Protein AF-A0A4Y7LF38-F1 (afdb_monomer_lite)

Radius of gyration: 15.89 Å; chains: 1; bounding box: 47×34×35 Å

pLDDT: mean 70.5, std 16.41, range [34.94, 89.94]

Structure (mmCIF, N/CA/C/O backbone):
data_AF-A0A4Y7LF38-F1
#
_entry.id   AF-A0A4Y7LF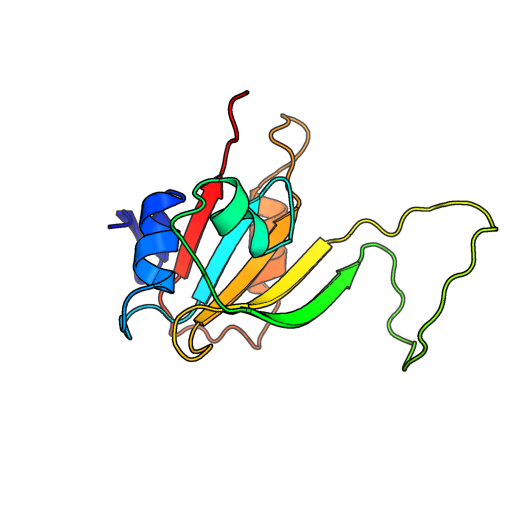38-F1
#
loop_
_atom_site.group_PDB
_atom_site.id
_atom_site.type_symbol
_atom_site.label_atom_id
_atom_site.label_alt_id
_atom_site.label_comp_id
_atom_site.label_asym_id
_atom_site.label_entity_id
_atom_site.label_seq_id
_atom_site.pdbx_PDB_ins_code
_atom_site.Cartn_x
_atom_site.Cartn_y
_atom_site.Cartn_z
_atom_site.occupancy
_atom_site.B_iso_or_equiv
_atom_site.auth_seq_id
_atom_site.auth_comp_id
_atom_site.auth_asym_id
_atom_site.auth_atom_id
_atom_site.pdbx_PDB_model_num
ATOM 1 N N . MET A 1 1 ? -13.521 4.982 -5.438 1.00 77.12 1 MET A N 1
ATOM 2 C CA . MET A 1 1 ? -13.691 3.553 -5.078 1.00 77.12 1 MET A CA 1
ATOM 3 C C . MET A 1 1 ? -13.012 2.658 -6.114 1.00 77.12 1 MET A C 1
ATOM 5 O O . MET A 1 1 ? -13.317 2.801 -7.297 1.00 77.12 1 MET A O 1
ATOM 9 N N . PRO A 1 2 ? -12.127 1.738 -5.688 1.00 84.69 2 PRO A N 1
ATOM 10 C CA . PRO A 1 2 ? -11.338 0.896 -6.586 1.00 84.69 2 PRO A CA 1
ATOM 11 C C . PRO A 1 2 ? -12.183 -0.195 -7.269 1.00 84.69 2 PRO A C 1
ATOM 13 O O . PRO A 1 2 ? -13.222 -0.618 -6.761 1.00 84.69 2 PRO A O 1
ATOM 16 N N . TYR A 1 3 ? -11.726 -0.674 -8.425 1.00 85.62 3 TYR A N 1
ATOM 17 C CA . TYR A 1 3 ? -12.422 -1.664 -9.246 1.00 85.62 3 TYR A CA 1
ATOM 18 C C . TYR A 1 3 ? -12.111 -3.097 -8.802 1.00 85.62 3 TYR A C 1
ATOM 20 O O . TYR A 1 3 ? -10.945 -3.481 -8.714 1.00 85.62 3 TYR A O 1
ATOM 28 N N . LEU A 1 4 ? -13.143 -3.911 -8.566 1.00 85.75 4 LEU A N 1
ATOM 29 C CA . LEU A 1 4 ? -12.995 -5.329 -8.232 1.00 85.75 4 LEU A CA 1
ATOM 30 C C . LEU A 1 4 ? -12.596 -6.130 -9.478 1.00 85.75 4 LEU A C 1
ATOM 32 O O . LEU A 1 4 ? -13.389 -6.308 -10.399 1.00 85.75 4 LEU A O 1
ATOM 36 N N . VAL A 1 5 ? -11.376 -6.659 -9.486 1.00 81.75 5 VAL A N 1
ATOM 37 C CA . VAL A 1 5 ? -10.849 -7.456 -10.604 1.00 81.75 5 VAL A CA 1
ATOM 38 C C . VAL A 1 5 ? -11.117 -8.939 -10.398 1.00 81.75 5 VAL A C 1
ATOM 40 O O . VAL A 1 5 ? -11.471 -9.650 -11.337 1.00 81.75 5 VAL A O 1
ATOM 43 N N . ARG A 1 6 ? -10.928 -9.419 -9.167 1.00 78.31 6 ARG A N 1
ATOM 44 C CA . ARG A 1 6 ? -11.202 -10.796 -8.733 1.00 78.31 6 ARG A CA 1
ATOM 45 C C . ARG A 1 6 ? -11.608 -10.779 -7.274 1.00 78.31 6 ARG A C 1
ATOM 47 O O . ARG A 1 6 ? -11.466 -9.759 -6.613 1.00 78.31 6 ARG A O 1
ATOM 54 N N . GLU A 1 7 ? -12.092 -11.907 -6.768 1.00 77.56 7 GLU A N 1
ATOM 55 C CA . GLU A 1 7 ? -12.481 -12.031 -5.367 1.00 77.56 7 GLU A CA 1
ATOM 56 C C . GLU A 1 7 ? -11.393 -11.459 -4.439 1.00 77.56 7 GLU A C 1
ATOM 58 O O . GLU A 1 7 ? -10.264 -11.951 -4.418 1.00 77.56 7 GLU A O 1
ATOM 63 N N . ARG A 1 8 ? -11.742 -10.396 -3.696 1.00 75.12 8 ARG A N 1
ATOM 64 C CA . ARG A 1 8 ? -10.857 -9.706 -2.739 1.00 75.12 8 ARG A CA 1
ATOM 65 C C . ARG A 1 8 ? -9.602 -9.064 -3.364 1.00 75.12 8 ARG A C 1
ATOM 67 O O . ARG A 1 8 ? -8.657 -8.737 -2.651 1.00 75.12 8 ARG A O 1
ATOM 74 N N . LEU A 1 9 ? -9.595 -8.828 -4.673 1.00 80.75 9 LEU A N 1
ATOM 75 C CA . LEU A 1 9 ? -8.549 -8.090 -5.377 1.00 80.75 9 LEU A CA 1
ATOM 76 C C . LEU A 1 9 ? -9.157 -6.900 -6.110 1.00 80.75 9 LEU A C 1
ATOM 78 O O . LEU A 1 9 ? -9.905 -7.062 -7.077 1.00 80.75 9 LEU A O 1
ATOM 82 N N . PHE A 1 10 ? -8.769 -5.714 -5.668 1.00 84.69 10 PHE A N 1
ATOM 83 C CA . PHE A 1 10 ? -9.186 -4.447 -6.227 1.00 84.69 10 PHE A CA 1
ATOM 84 C C . PHE A 1 10 ? -7.992 -3.730 -6.856 1.00 84.69 10 PHE A C 1
ATOM 86 O O . PHE A 1 10 ? -6.871 -3.777 -6.345 1.00 84.69 10 PHE A O 1
ATOM 93 N N . ILE A 1 11 ? -8.237 -3.046 -7.967 1.00 85.00 11 ILE A N 1
ATOM 94 C CA . ILE A 1 11 ? -7.271 -2.156 -8.608 1.00 85.00 11 ILE A CA 1
ATOM 95 C C . ILE A 1 11 ? -7.847 -0.749 -8.570 1.00 85.00 11 ILE A C 1
ATOM 97 O O . ILE A 1 11 ? -8.988 -0.526 -8.973 1.00 85.00 11 ILE A O 1
ATOM 101 N N . GLY A 1 12 ? -7.063 0.188 -8.055 1.00 85.19 12 GLY A N 1
ATOM 102 C CA . GLY A 1 12 ? -7.455 1.581 -7.909 1.00 85.19 12 GLY A CA 1
ATOM 103 C C . GLY A 1 12 ? -6.348 2.529 -8.339 1.00 85.19 12 GLY A C 1
ATOM 104 O O . GLY A 1 12 ? -5.218 2.131 -8.628 1.00 85.19 12 GLY A O 1
ATOM 105 N N . ASN A 1 13 ? -6.686 3.808 -8.358 1.00 85.75 13 ASN A N 1
ATOM 106 C CA . ASN A 1 13 ? -5.727 4.886 -8.534 1.00 85.75 13 ASN A CA 1
ATOM 107 C C . ASN A 1 13 ? -5.325 5.489 -7.173 1.00 85.75 13 ASN A C 1
ATOM 109 O O . ASN A 1 13 ? -5.725 5.031 -6.095 1.00 85.75 13 ASN A O 1
ATOM 113 N N . ILE A 1 14 ? -4.495 6.529 -7.212 1.00 84.44 14 ILE A N 1
ATOM 114 C CA . ILE A 1 14 ? -4.039 7.217 -6.001 1.00 84.44 14 ILE A CA 1
ATOM 115 C C . ILE A 1 14 ? -5.155 7.867 -5.192 1.00 84.44 14 ILE A C 1
ATOM 117 O O . ILE A 1 14 ? -5.076 7.850 -3.967 1.00 84.44 14 ILE A O 1
ATOM 121 N N . ASN A 1 15 ? -6.196 8.391 -5.842 1.00 86.31 15 ASN A N 1
ATOM 122 C CA . ASN A 1 15 ? -7.338 8.976 -5.143 1.00 86.31 15 ASN A CA 1
ATOM 123 C C . ASN A 1 15 ? -8.053 7.903 -4.323 1.00 86.31 15 ASN A C 1
ATOM 125 O O . ASN A 1 15 ? -8.266 8.105 -3.133 1.00 86.31 15 ASN A O 1
ATOM 129 N N . ASP A 1 16 ? -8.311 6.732 -4.918 1.00 87.31 16 ASP A N 1
ATOM 130 C CA . ASP A 1 16 ? -8.931 5.603 -4.209 1.00 87.31 16 ASP A CA 1
ATOM 131 C C . ASP A 1 16 ? -8.110 5.192 -2.982 1.00 87.31 16 ASP A C 1
ATOM 133 O O . ASP A 1 16 ? -8.640 4.884 -1.919 1.00 87.31 16 ASP A O 1
ATOM 137 N N . SER A 1 17 ? -6.788 5.207 -3.130 1.00 85.12 17 SER A N 1
ATOM 138 C CA . SER A 1 17 ? -5.861 4.790 -2.077 1.00 85.12 17 SER A CA 1
ATOM 139 C C . SER A 1 17 ? -5.804 5.804 -0.945 1.00 85.12 17 SER A C 1
ATOM 141 O O . SER A 1 17 ? -5.804 5.426 0.222 1.00 85.12 17 SER A O 1
ATOM 143 N N . ALA A 1 18 ? -5.784 7.091 -1.288 1.00 87.44 18 ALA A N 1
ATOM 144 C CA . ALA A 1 18 ? -5.861 8.172 -0.324 1.00 87.44 18 ALA A CA 1
ATOM 145 C C . ALA A 1 18 ? -7.177 8.145 0.459 1.00 87.44 18 ALA A C 1
ATOM 147 O O . ALA A 1 18 ? -7.143 8.255 1.680 1.00 87.44 18 ALA A O 1
ATOM 148 N N . GLU A 1 19 ? -8.309 7.954 -0.223 1.00 87.75 19 GLU A N 1
ATOM 149 C CA . GLU A 1 19 ? -9.620 7.816 0.418 1.00 87.75 19 GLU A CA 1
ATOM 150 C C . GLU A 1 19 ? -9.610 6.662 1.426 1.00 87.75 19 GLU A C 1
ATOM 152 O O . GLU A 1 19 ? -9.944 6.861 2.589 1.00 87.75 19 GLU A O 1
ATOM 157 N N . ILE A 1 20 ? -9.132 5.481 1.023 1.00 86.69 20 ILE A N 1
ATOM 158 C CA . ILE A 1 20 ? -9.082 4.296 1.895 1.00 86.69 20 ILE A CA 1
ATOM 159 C C . ILE A 1 20 ? -8.129 4.488 3.080 1.00 86.69 20 ILE A C 1
ATOM 161 O O . ILE A 1 20 ? -8.410 4.009 4.175 1.00 86.69 20 ILE A O 1
ATOM 165 N N . LEU A 1 21 ? -7.002 5.175 2.883 1.00 86.56 21 LEU A N 1
ATOM 166 C CA . LEU A 1 21 ? -6.039 5.456 3.952 1.00 86.56 21 LEU A CA 1
ATOM 167 C C . LEU A 1 21 ? -6.555 6.503 4.954 1.00 86.56 21 LEU A C 1
ATOM 169 O O . LEU A 1 21 ? -6.130 6.493 6.111 1.00 86.56 21 LEU A O 1
ATOM 173 N N . GLN A 1 22 ? -7.435 7.410 4.527 1.00 87.00 22 GLN A N 1
ATOM 174 C CA . GLN A 1 22 ? -8.011 8.457 5.377 1.00 87.00 22 GLN A CA 1
ATOM 175 C C . GLN A 1 22 ? -9.300 8.034 6.085 1.00 87.00 22 GLN A C 1
ATOM 177 O O . GLN A 1 22 ? -9.583 8.532 7.177 1.00 87.00 22 GLN A O 1
ATOM 182 N N . ASP A 1 23 ? -10.075 7.149 5.466 1.00 83.38 23 ASP A N 1
ATOM 183 C CA . ASP A 1 23 ? -11.345 6.669 5.995 1.00 83.38 23 ASP A CA 1
ATOM 184 C C . ASP A 1 23 ? -11.147 5.680 7.162 1.00 83.38 23 ASP A C 1
ATOM 186 O O . ASP A 1 23 ? -10.113 5.027 7.304 1.00 83.38 23 ASP A O 1
ATOM 190 N N . ASP A 1 24 ? -12.181 5.516 7.986 1.00 76.31 24 ASP A N 1
ATOM 191 C CA . ASP A 1 24 ? -12.284 4.464 9.005 1.00 76.31 24 ASP A CA 1
ATOM 192 C C . ASP A 1 24 ? -12.652 3.102 8.390 1.00 76.31 24 ASP A C 1
ATOM 194 O O . ASP A 1 24 ? -13.158 2.203 9.075 1.00 76.31 24 ASP A O 1
ATOM 198 N N . ASN A 1 25 ? -12.417 2.932 7.087 1.00 70.44 25 ASN A N 1
ATOM 199 C CA . ASN A 1 25 ? -12.822 1.746 6.364 1.00 70.44 25 ASN A CA 1
ATOM 200 C C . ASN A 1 25 ? -12.088 0.509 6.912 1.00 70.44 25 ASN A C 1
ATOM 202 O O . ASN A 1 25 ? -10.860 0.426 6.964 1.00 70.44 25 ASN A O 1
ATOM 206 N N . THR A 1 26 ? -12.868 -0.484 7.340 1.00 72.44 26 THR A N 1
ATOM 207 C CA . THR A 1 26 ? -12.362 -1.744 7.899 1.00 72.44 26 THR A CA 1
ATOM 208 C C . THR A 1 26 ? -12.348 -2.892 6.893 1.00 72.44 26 THR A C 1
ATOM 210 O O . THR A 1 26 ? -11.782 -3.944 7.204 1.00 72.44 26 THR A O 1
ATOM 213 N N . GLU A 1 27 ? -12.933 -2.684 5.712 1.00 78.56 27 GLU A N 1
ATOM 214 C CA . GLU A 1 27 ? -13.000 -3.627 4.594 1.00 78.56 27 GLU A CA 1
ATOM 215 C C . GLU A 1 27 ? -11.604 -3.922 4.043 1.00 78.56 27 GLU A C 1
ATOM 217 O O . GLU A 1 27 ? -11.240 -5.078 3.806 1.00 78.56 27 GLU A O 1
ATOM 222 N N . PHE A 1 28 ? -10.786 -2.878 3.914 1.00 80.69 28 PHE A N 1
ATOM 223 C CA . PHE A 1 28 ? -9.409 -2.995 3.467 1.00 80.69 28 PHE A CA 1
ATOM 224 C C . PHE A 1 28 ? -8.472 -3.180 4.655 1.00 80.69 28 PHE A C 1
ATOM 226 O O . PHE A 1 28 ? -8.640 -2.612 5.736 1.00 80.69 28 PHE A O 1
ATOM 233 N N . LYS A 1 29 ? -7.464 -4.026 4.456 1.00 81.88 29 LYS A N 1
ATOM 234 C CA . LYS A 1 29 ? -6.405 -4.277 5.445 1.00 81.88 29 LYS A CA 1
ATOM 235 C C . LYS A 1 29 ? -5.008 -4.117 4.852 1.00 81.88 29 LYS A C 1
ATOM 237 O O . LYS A 1 29 ? -4.060 -3.943 5.611 1.00 81.88 29 LYS A O 1
ATOM 242 N N . PHE A 1 30 ? -4.892 -4.202 3.526 1.00 81.94 30 PHE A N 1
ATOM 243 C CA . PHE A 1 30 ? -3.629 -4.213 2.801 1.00 81.94 30 PHE A CA 1
ATOM 244 C C . PHE A 1 30 ? -3.737 -3.343 1.551 1.00 81.94 30 PHE A C 1
ATOM 246 O O . PHE A 1 30 ? -4.723 -3.418 0.816 1.00 81.94 30 PHE A O 1
ATOM 253 N N . ILE A 1 31 ? -2.699 -2.552 1.304 1.00 83.81 31 ILE A N 1
ATOM 254 C CA . ILE A 1 31 ? -2.532 -1.741 0.099 1.00 83.81 31 ILE A CA 1
ATOM 255 C C . ILE A 1 31 ? -1.155 -2.049 -0.477 1.00 83.81 31 ILE A C 1
ATOM 257 O O . ILE A 1 31 ? -0.158 -2.060 0.245 1.00 83.81 31 ILE A O 1
ATOM 261 N N . VAL A 1 32 ? -1.096 -2.287 -1.781 1.00 84.19 32 VAL A N 1
ATOM 262 C CA . VAL A 1 32 ? 0.160 -2.414 -2.518 1.00 84.19 32 VAL A CA 1
ATOM 263 C C . VAL A 1 32 ? 0.263 -1.208 -3.437 1.00 84.19 32 VAL A C 1
ATOM 265 O O . VAL A 1 32 ? -0.547 -1.033 -4.342 1.00 84.19 32 VAL A O 1
ATOM 268 N N . SER A 1 33 ? 1.244 -0.353 -3.179 1.00 83.50 33 SER A N 1
ATOM 269 C CA . SER A 1 33 ? 1.509 0.853 -3.949 1.00 83.50 33 SER A CA 1
ATOM 270 C C . SER A 1 33 ? 2.734 0.647 -4.828 1.00 83.50 33 SER A C 1
ATOM 272 O O . SER A 1 33 ? 3.832 0.376 -4.339 1.00 83.50 33 SER A O 1
ATOM 274 N N . LEU A 1 34 ? 2.532 0.808 -6.128 1.00 80.62 34 LEU A N 1
ATOM 275 C CA . LEU A 1 34 ? 3.568 0.743 -7.148 1.00 80.62 34 LEU A CA 1
ATOM 276 C C . LEU A 1 34 ? 3.886 2.187 -7.521 1.00 80.62 34 LEU A C 1
ATOM 278 O O . LEU A 1 34 ? 3.060 2.867 -8.131 1.00 80.62 34 LEU A O 1
ATOM 282 N N . LEU A 1 35 ? 5.020 2.679 -7.038 1.00 75.19 35 LEU A N 1
ATOM 283 C CA . LEU A 1 35 ? 5.355 4.099 -7.007 1.00 75.19 35 LEU A CA 1
ATOM 284 C C . LEU A 1 35 ? 6.776 4.311 -7.514 1.00 75.19 35 LEU A C 1
ATOM 286 O O . LEU A 1 35 ? 7.627 3.465 -7.290 1.00 75.19 35 LEU A O 1
ATOM 290 N N . ASN A 1 36 ? 7.083 5.492 -8.046 1.00 69.31 36 ASN A N 1
ATOM 291 C CA . ASN A 1 36 ? 8.478 5.883 -8.287 1.00 69.31 36 ASN A CA 1
ATOM 292 C C . ASN A 1 36 ? 9.269 6.094 -6.973 1.00 69.31 36 ASN A C 1
ATOM 294 O O . ASN A 1 36 ? 10.495 6.020 -6.967 1.00 69.31 36 ASN A O 1
ATOM 298 N N . SER A 1 37 ? 8.578 6.345 -5.852 1.00 71.62 37 SER A N 1
ATOM 299 C CA . SER A 1 37 ? 9.156 6.556 -4.517 1.00 71.62 37 SER A CA 1
ATOM 300 C C . SER A 1 37 ? 8.504 5.641 -3.483 1.00 71.62 37 SER A C 1
ATOM 302 O O . SER A 1 37 ? 7.291 5.455 -3.479 1.00 71.62 37 SER A O 1
ATOM 304 N N . THR A 1 38 ? 9.286 5.096 -2.553 1.00 75.25 38 THR A N 1
ATOM 305 C CA . THR A 1 38 ? 8.746 4.241 -1.485 1.00 75.25 38 THR A CA 1
ATOM 306 C C . THR A 1 38 ? 8.160 5.010 -0.308 1.00 75.25 38 THR A C 1
ATOM 308 O O . THR A 1 38 ? 7.496 4.406 0.530 1.00 75.25 38 THR A O 1
ATOM 311 N N . SER A 1 39 ? 8.340 6.330 -0.240 1.00 77.88 39 SER A N 1
ATOM 312 C CA . SER A 1 39 ? 7.883 7.137 0.895 1.00 77.88 39 SER A CA 1
ATOM 313 C C . SER A 1 39 ? 6.364 7.346 0.903 1.00 77.88 39 SER A C 1
ATOM 315 O O . SER A 1 39 ? 5.768 7.658 -0.128 1.00 77.88 39 SER A O 1
ATOM 317 N N . ILE A 1 40 ? 5.728 7.228 2.076 1.00 78.38 40 ILE A N 1
ATOM 318 C CA . ILE A 1 40 ? 4.312 7.604 2.271 1.00 78.38 40 ILE A CA 1
ATOM 319 C C . ILE A 1 40 ? 4.104 9.106 2.041 1.00 78.38 40 ILE A C 1
ATOM 321 O O . ILE A 1 40 ? 3.026 9.516 1.613 1.00 78.38 40 ILE A O 1
ATOM 325 N N . SER A 1 41 ? 5.143 9.920 2.286 1.00 79.75 41 SER A N 1
ATOM 326 C CA . SER A 1 41 ? 5.102 11.381 2.145 1.00 79.75 41 SER A CA 1
ATOM 327 C C . SER A 1 41 ? 4.712 11.810 0.739 1.00 79.75 41 SER A C 1
ATOM 329 O O . SER A 1 41 ? 4.162 12.893 0.562 1.00 79.75 41 SER A O 1
ATOM 331 N N . PHE A 1 42 ? 4.895 10.918 -0.237 1.00 78.81 42 PHE A N 1
ATOM 332 C CA . PHE A 1 42 ? 4.406 11.082 -1.592 1.00 78.81 42 PHE A CA 1
ATOM 333 C C . PHE A 1 42 ? 2.923 11.483 -1.661 1.00 78.81 42 PHE A C 1
ATOM 335 O O . PHE A 1 42 ? 2.553 12.290 -2.505 1.00 78.81 42 PHE A O 1
ATOM 342 N N . PHE A 1 43 ? 2.058 10.974 -0.775 1.00 81.81 43 PHE A N 1
ATOM 343 C CA . PHE A 1 43 ? 0.644 11.369 -0.765 1.00 81.81 43 PHE A CA 1
ATOM 344 C C . PHE A 1 43 ? 0.450 12.849 -0.418 1.00 81.81 43 PHE A C 1
ATOM 346 O O . PHE A 1 43 ? -0.397 13.511 -1.015 1.00 81.81 43 PHE A O 1
ATOM 353 N N . THR A 1 44 ? 1.251 13.368 0.513 1.00 81.75 44 THR A N 1
ATOM 354 C CA . THR A 1 44 ? 1.241 14.780 0.907 1.00 81.75 44 THR A CA 1
ATOM 355 C C . THR A 1 44 ? 1.925 15.658 -0.144 1.00 81.75 44 THR A C 1
ATOM 357 O O . THR A 1 44 ? 1.465 16.766 -0.396 1.00 81.75 44 THR A O 1
ATOM 360 N N . GLU A 1 45 ? 2.972 15.168 -0.810 1.00 83.94 45 GLU A N 1
ATOM 361 C CA . GLU A 1 45 ? 3.604 15.857 -1.948 1.00 83.94 45 GLU A CA 1
ATOM 362 C C . GLU A 1 45 ? 2.656 15.961 -3.151 1.00 83.94 45 GLU A C 1
ATOM 364 O O . GLU A 1 45 ? 2.510 17.031 -3.737 1.00 83.94 45 GLU A O 1
ATOM 369 N N . TRP A 1 46 ? 1.968 14.866 -3.490 1.00 82.94 46 TRP A N 1
ATOM 370 C CA . TRP A 1 46 ? 0.962 14.829 -4.551 1.00 82.94 46 TRP A CA 1
ATOM 371 C C . TRP A 1 46 ? -0.232 15.734 -4.234 1.00 82.94 46 TRP A C 1
ATOM 373 O O . TRP A 1 46 ? -0.726 16.447 -5.110 1.00 82.94 46 TRP A O 1
ATOM 383 N N . ARG A 1 47 ? -0.705 15.717 -2.982 1.00 84.31 47 ARG A N 1
ATOM 384 C CA . ARG A 1 47 ? -1.823 16.545 -2.533 1.00 84.31 47 ARG A CA 1
ATOM 385 C C . ARG A 1 47 ? -1.598 17.020 -1.090 1.00 84.31 47 ARG A C 1
ATOM 387 O O . ARG A 1 47 ? -1.917 16.289 -0.157 1.00 84.31 47 ARG A O 1
ATOM 394 N N . PRO A 1 48 ? -1.177 18.281 -0.875 1.00 85.25 48 PRO A N 1
ATOM 395 C CA . PRO A 1 48 ? -0.839 18.797 0.459 1.00 85.25 48 PRO A CA 1
ATOM 396 C C . PRO A 1 48 ? -1.983 18.782 1.478 1.00 85.25 48 PRO A C 1
ATOM 398 O O . PRO A 1 48 ? -1.744 18.781 2.680 1.00 85.25 48 PRO A O 1
ATOM 401 N N . SER A 1 49 ? -3.237 18.754 1.016 1.00 86.31 49 SER A N 1
ATOM 402 C CA . SER A 1 49 ? -4.407 18.609 1.890 1.00 86.31 49 SER A CA 1
ATOM 403 C C . SER A 1 49 ? -4.581 17.189 2.449 1.00 86.31 49 SER A C 1
ATOM 405 O O . SER A 1 49 ? -5.498 16.955 3.233 1.00 86.31 49 SER A O 1
ATOM 407 N N . ILE A 1 50 ? -3.771 16.227 1.9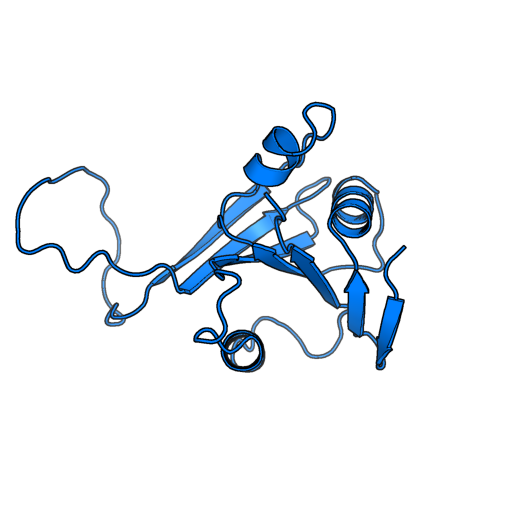99 1.00 84.50 50 ILE A N 1
ATOM 408 C CA . ILE A 1 50 ? -3.806 14.826 2.409 1.00 84.50 50 ILE A CA 1
ATOM 409 C C . ILE A 1 50 ? -2.627 14.556 3.337 1.00 84.50 50 ILE A C 1
ATOM 411 O O . ILE A 1 50 ? -1.467 14.537 2.925 1.00 84.50 50 ILE A O 1
ATOM 415 N N . THR A 1 51 ? -2.949 14.275 4.594 1.00 84.81 51 THR A N 1
ATOM 416 C CA . THR A 1 51 ? -1.988 13.788 5.582 1.00 84.81 51 THR A CA 1
ATOM 417 C C . THR A 1 51 ? -2.294 12.332 5.869 1.00 84.81 51 THR A C 1
ATOM 419 O O . THR A 1 51 ? -3.397 12.003 6.309 1.00 84.81 51 THR A O 1
ATOM 422 N N . ILE A 1 52 ? -1.324 11.458 5.612 1.00 86.62 52 ILE A N 1
ATOM 423 C CA . ILE A 1 52 ? -1.433 10.032 5.907 1.00 86.62 52 ILE A CA 1
ATOM 424 C C . ILE A 1 52 ? -0.348 9.691 6.908 1.00 86.62 52 ILE A C 1
ATOM 426 O O . ILE A 1 52 ? 0.842 9.790 6.618 1.00 86.62 52 ILE A O 1
ATOM 430 N N . ASN A 1 53 ? -0.773 9.274 8.095 1.00 88.31 53 ASN A N 1
ATOM 431 C CA . ASN A 1 53 ? 0.153 8.751 9.081 1.00 88.31 53 ASN A CA 1
ATOM 432 C C . ASN A 1 53 ? 0.667 7.400 8.590 1.00 88.31 53 ASN A C 1
ATOM 434 O O . ASN A 1 53 ? -0.127 6.543 8.195 1.00 88.31 53 ASN A O 1
ATOM 438 N N . ALA A 1 54 ? 1.979 7.199 8.653 1.00 89.19 54 ALA A N 1
ATOM 439 C CA . ALA A 1 54 ? 2.552 5.876 8.515 1.00 89.19 54 ALA A CA 1
ATOM 440 C C . ALA A 1 54 ? 3.719 5.659 9.468 1.00 89.19 54 ALA A C 1
ATOM 442 O O . ALA A 1 54 ? 4.375 6.593 9.929 1.00 89.19 54 ALA A O 1
ATOM 443 N N . LYS A 1 55 ? 3.962 4.387 9.755 1.00 89.94 55 LYS A N 1
ATOM 444 C CA . LYS A 1 55 ? 5.063 3.894 10.559 1.00 89.94 55 LYS A CA 1
ATOM 445 C C . LYS A 1 55 ? 5.719 2.750 9.808 1.00 89.94 55 LYS A C 1
ATOM 447 O O . LYS A 1 55 ? 5.079 1.733 9.545 1.00 89.94 55 LYS A O 1
ATOM 452 N N . GLU A 1 56 ? 6.993 2.921 9.492 1.00 87.69 56 GLU A N 1
ATOM 453 C CA . GLU A 1 56 ? 7.791 1.887 8.843 1.00 87.69 56 GLU A CA 1
ATOM 454 C C . GLU A 1 56 ? 7.866 0.624 9.709 1.00 87.69 56 GLU A C 1
ATOM 456 O O . GLU A 1 56 ? 8.053 0.688 10.927 1.00 87.69 56 GLU A O 1
ATOM 461 N N . ILE A 1 57 ? 7.683 -0.523 9.058 1.00 86.31 57 ILE A N 1
ATOM 462 C CA . ILE A 1 57 ? 7.824 -1.856 9.644 1.00 86.31 57 ILE A CA 1
ATOM 463 C C . ILE A 1 57 ? 9.150 -2.462 9.194 1.00 86.31 57 ILE A C 1
ATOM 465 O O . ILE A 1 57 ? 9.908 -2.956 10.024 1.00 86.31 57 ILE A O 1
ATOM 469 N N . ARG A 1 58 ? 9.415 -2.460 7.880 1.00 85.62 58 ARG A N 1
ATOM 470 C CA . ARG A 1 58 ? 10.641 -3.021 7.301 1.00 85.62 58 ARG A CA 1
ATOM 471 C C . ARG A 1 58 ? 10.933 -2.464 5.911 1.00 85.62 58 ARG A C 1
ATOM 473 O O . ARG A 1 58 ? 10.012 -2.149 5.165 1.00 85.62 58 ARG A O 1
ATOM 480 N N . LYS A 1 59 ? 12.207 -2.471 5.528 1.00 85.94 59 LYS A N 1
ATOM 481 C CA . LYS A 1 59 ? 12.688 -2.233 4.161 1.00 85.94 59 LYS A CA 1
ATOM 482 C C . LYS A 1 59 ? 13.508 -3.428 3.699 1.00 85.94 59 LYS A C 1
ATOM 484 O O . LYS A 1 59 ? 14.309 -3.954 4.465 1.00 85.94 59 LYS A O 1
ATOM 489 N N . VAL A 1 60 ? 13.295 -3.861 2.462 1.0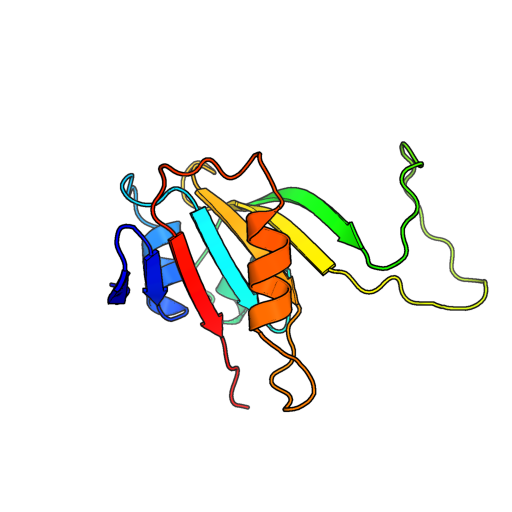0 81.38 60 VAL A N 1
ATOM 490 C CA . VAL A 1 60 ? 14.016 -4.989 1.857 1.00 81.38 60 VAL A CA 1
ATOM 491 C C . VAL A 1 60 ? 14.806 -4.488 0.667 1.00 81.38 60 VAL A C 1
ATOM 493 O O . VAL A 1 60 ? 14.256 -3.779 -0.167 1.00 81.38 60 VAL A O 1
ATOM 496 N N . PHE A 1 61 ? 16.080 -4.862 0.580 1.00 80.50 61 PHE A N 1
ATOM 497 C CA . PHE A 1 61 ? 17.009 -4.416 -0.457 1.00 80.50 61 PHE A CA 1
ATOM 498 C C . PHE A 1 61 ? 17.513 -5.592 -1.301 1.00 80.50 61 PHE A C 1
ATOM 500 O O . PHE A 1 61 ? 17.700 -6.700 -0.803 1.00 80.50 61 PHE A O 1
ATOM 507 N N . VAL A 1 62 ? 17.773 -5.340 -2.582 1.00 70.00 62 VAL A N 1
ATOM 508 C CA . VAL A 1 62 ? 18.364 -6.299 -3.519 1.00 70.00 62 VAL A CA 1
ATOM 509 C C . VAL A 1 62 ? 19.849 -6.475 -3.196 1.00 70.00 62 VAL A C 1
ATOM 511 O O . VAL A 1 62 ? 20.610 -5.507 -3.190 1.00 70.00 62 VAL A O 1
ATOM 514 N N . GLY A 1 63 ? 20.265 -7.724 -2.961 1.00 61.03 63 GLY A N 1
ATOM 515 C CA . GLY A 1 63 ? 21.660 -8.091 -2.684 1.00 61.03 63 GLY A CA 1
ATOM 516 C C . GLY A 1 63 ? 22.057 -8.097 -1.202 1.00 61.03 63 GLY A C 1
ATOM 517 O O . GLY A 1 63 ? 23.241 -8.234 -0.903 1.00 61.03 63 GLY A O 1
ATOM 518 N N . GLY A 1 64 ? 21.102 -7.957 -0.278 1.00 45.25 64 GLY A N 1
ATOM 519 C CA . GLY A 1 64 ? 21.344 -8.121 1.155 1.00 45.25 64 GLY A CA 1
ATOM 520 C C . GLY A 1 64 ? 21.340 -9.595 1.552 1.00 45.25 64 GLY A C 1
ATOM 521 O O . GLY A 1 64 ? 20.296 -10.237 1.519 1.00 45.25 64 GLY A O 1
ATOM 522 N N . SER A 1 65 ? 22.503 -10.123 1.935 1.00 41.16 65 SER A N 1
ATOM 523 C CA . SER A 1 65 ? 22.582 -11.376 2.689 1.00 41.16 65 SER A CA 1
ATOM 524 C C . SER A 1 65 ? 21.824 -11.207 4.004 1.00 41.16 65 SER A C 1
ATOM 526 O O . SER A 1 65 ? 21.981 -10.194 4.687 1.00 41.16 65 SER A O 1
ATOM 528 N N . GLU A 1 66 ? 21.030 -12.207 4.370 1.00 44.88 66 GLU A N 1
ATOM 529 C CA . GLU A 1 66 ? 20.387 -12.348 5.675 1.00 44.88 66 GLU A CA 1
ATOM 530 C C . GLU A 1 66 ? 21.467 -12.424 6.765 1.00 44.88 66 GLU A C 1
ATOM 532 O O . GLU A 1 66 ? 21.962 -13.501 7.066 1.00 44.88 66 GLU A O 1
ATOM 537 N N . ASN A 1 67 ? 21.950 -11.278 7.249 1.00 47.84 67 ASN A N 1
ATOM 538 C CA . ASN A 1 67 ? 22.635 -11.094 8.530 1.00 47.84 67 ASN A CA 1
ATOM 539 C C . ASN A 1 67 ? 23.160 -9.658 8.622 1.00 47.84 67 ASN A C 1
ATOM 541 O O . ASN A 1 67 ? 24.240 -9.361 8.124 1.00 47.84 67 ASN A O 1
ATOM 545 N N . ALA A 1 68 ? 22.422 -8.791 9.309 1.00 37.34 68 ALA A N 1
ATOM 546 C CA . ALA A 1 68 ? 23.002 -7.747 10.150 1.00 37.34 68 ALA A CA 1
ATOM 547 C C . ALA A 1 68 ? 21.884 -7.102 10.972 1.00 37.34 68 ALA A C 1
ATOM 549 O O . ALA A 1 68 ? 21.147 -6.228 10.518 1.00 37.34 68 ALA A O 1
ATOM 550 N N . SER A 1 69 ? 21.773 -7.560 12.215 1.00 46.16 69 SER A N 1
ATOM 551 C CA . SER A 1 69 ? 21.355 -6.719 13.329 1.00 46.16 69 SER A CA 1
ATOM 552 C C . SER A 1 69 ? 22.042 -5.354 13.246 1.00 46.16 69 SER A C 1
ATOM 554 O O . SER A 1 69 ? 23.248 -5.334 13.026 1.00 46.16 69 SER A O 1
ATOM 556 N N . SER A 1 70 ? 21.277 -4.280 13.479 1.00 50.72 70 SER A N 1
ATOM 557 C CA . SER A 1 70 ? 21.703 -2.968 14.000 1.00 50.72 70 SER A CA 1
ATOM 558 C C . SER A 1 70 ? 23.049 -2.415 13.516 1.00 50.72 70 SER A C 1
ATOM 560 O O . SER A 1 70 ? 24.087 -2.971 13.850 1.00 50.72 70 SER A O 1
ATOM 562 N N . THR A 1 71 ? 23.067 -1.224 12.921 1.00 35.47 71 THR A N 1
ATOM 563 C CA . THR A 1 71 ? 23.638 -0.003 13.534 1.00 35.47 71 THR A CA 1
ATOM 564 C C . THR A 1 71 ? 23.382 1.172 12.585 1.00 35.47 71 THR A C 1
ATOM 566 O O . THR A 1 71 ? 23.412 1.044 11.367 1.00 35.47 71 THR A O 1
ATOM 569 N N . SER A 1 72 ? 23.028 2.295 13.190 1.00 48.25 72 SER A N 1
ATOM 570 C CA . SER A 1 72 ? 23.002 3.643 12.633 1.00 48.25 72 SER A CA 1
ATOM 571 C C . SER A 1 72 ? 24.343 4.087 12.025 1.00 48.25 72 SER A C 1
ATOM 573 O O . SER A 1 72 ? 25.373 3.514 12.346 1.00 48.25 72 SER A O 1
ATOM 575 N N . GLN A 1 73 ? 24.297 5.224 11.326 1.00 37.34 73 GLN A N 1
ATOM 576 C CA . GLN A 1 73 ? 25.408 6.115 10.950 1.00 37.34 73 GLN A CA 1
ATOM 577 C C . GLN A 1 73 ? 26.043 5.855 9.581 1.00 37.34 73 GLN A C 1
ATOM 579 O O . GLN A 1 73 ? 26.746 4.877 9.361 1.00 37.34 73 GLN A O 1
ATOM 584 N N . ASP A 1 74 ? 25.732 6.780 8.669 1.00 48.84 74 ASP A N 1
ATOM 585 C CA . ASP A 1 74 ? 26.696 7.627 7.965 1.00 48.84 74 ASP A CA 1
ATOM 586 C C . ASP A 1 74 ? 28.094 7.016 7.797 1.00 48.84 74 ASP A C 1
ATOM 588 O O . ASP A 1 74 ? 28.939 7.153 8.679 1.00 48.84 74 ASP A O 1
ATOM 592 N N . ASP A 1 75 ? 28.368 6.426 6.632 1.00 36.00 75 ASP A N 1
ATOM 593 C CA . ASP A 1 75 ? 29.721 6.497 6.085 1.00 36.00 75 ASP A CA 1
ATOM 594 C C . ASP A 1 75 ? 29.708 6.510 4.553 1.00 36.00 75 ASP A C 1
ATOM 596 O O . ASP A 1 75 ? 29.186 5.623 3.869 1.00 36.00 75 ASP A O 1
ATOM 600 N N . ASP A 1 76 ? 30.272 7.595 4.048 1.00 49.28 76 ASP A N 1
ATOM 601 C CA . ASP A 1 76 ? 30.548 7.911 2.664 1.00 49.28 76 ASP A CA 1
ATOM 602 C C . ASP A 1 76 ? 31.953 7.396 2.367 1.00 49.28 76 ASP A C 1
ATOM 604 O O . ASP A 1 76 ? 32.926 8.100 2.616 1.00 49.28 76 ASP A O 1
ATOM 608 N N . SER A 1 77 ? 32.070 6.152 1.894 1.00 47.91 77 SER A N 1
ATOM 609 C CA . SER A 1 77 ? 33.144 5.666 1.011 1.00 47.91 77 SER A CA 1
ATOM 610 C C . SER A 1 77 ? 33.193 4.143 1.014 1.00 47.91 77 SER A C 1
ATOM 612 O O . SER A 1 77 ? 33.499 3.540 2.034 1.00 47.91 77 SER A O 1
ATOM 614 N N . LEU A 1 78 ? 32.946 3.543 -0.159 1.00 36.66 78 LEU A N 1
ATOM 615 C CA . LEU A 1 78 ? 33.628 2.370 -0.748 1.00 36.66 78 LEU A CA 1
ATOM 616 C C . LEU A 1 78 ? 32.687 1.679 -1.758 1.00 36.66 78 LEU A C 1
ATOM 618 O O . LEU A 1 78 ? 31.806 0.909 -1.394 1.00 36.66 78 LEU A O 1
ATOM 622 N N . GLY A 1 79 ? 32.900 1.936 -3.055 1.00 34.94 79 GLY A N 1
ATOM 623 C CA . GLY A 1 79 ? 32.421 1.078 -4.152 1.00 34.94 79 GLY A CA 1
ATOM 624 C C . GLY A 1 79 ? 30.899 0.920 -4.256 1.00 34.94 79 GLY A C 1
ATOM 625 O O . GLY A 1 79 ? 30.375 -0.175 -4.067 1.00 34.94 79 GLY A O 1
ATOM 626 N N . GLY A 1 80 ? 30.200 2.010 -4.583 1.00 37.47 80 GLY A N 1
ATOM 627 C CA . GLY A 1 80 ? 28.739 2.130 -4.563 1.00 37.47 80 GLY A CA 1
ATOM 628 C C . GLY A 1 80 ? 27.971 1.162 -5.469 1.00 37.47 80 GLY A C 1
ATOM 629 O O . GLY A 1 80 ? 27.459 1.547 -6.517 1.00 37.47 80 GLY A O 1
ATOM 630 N N . LYS A 1 81 ? 27.762 -0.076 -5.020 1.00 44.47 81 LYS A N 1
ATOM 631 C CA . LYS A 1 81 ? 26.506 -0.769 -5.312 1.00 44.47 81 LYS A CA 1
ATOM 632 C C . LYS A 1 81 ? 25.464 -0.154 -4.393 1.00 44.47 81 LYS A C 1
ATOM 634 O O . LYS A 1 81 ? 25.303 -0.598 -3.261 1.00 44.47 81 LYS A O 1
ATOM 639 N N . SER A 1 82 ? 24.795 0.896 -4.870 1.00 52.25 82 SER A N 1
ATOM 640 C CA . SER A 1 82 ? 23.556 1.366 -4.250 1.00 52.25 82 SER A CA 1
ATOM 641 C C . SER A 1 82 ? 22.661 0.141 -4.076 1.00 52.25 82 SER A C 1
ATOM 643 O O . SER A 1 82 ? 22.264 -0.483 -5.063 1.00 52.25 82 SER A O 1
ATOM 645 N N . GLN A 1 83 ? 22.452 -0.289 -2.832 1.00 61.56 83 GLN A N 1
ATOM 646 C CA . GLN A 1 83 ? 21.541 -1.383 -2.535 1.00 61.56 83 GLN A CA 1
ATOM 647 C C . GLN A 1 83 ? 20.164 -0.949 -3.045 1.00 61.56 83 GLN A C 1
ATOM 649 O O . GLN A 1 83 ? 19.545 -0.038 -2.495 1.00 61.56 83 GLN A O 1
ATOM 654 N N . LYS A 1 84 ? 19.710 -1.545 -4.156 1.00 73.56 84 LYS A N 1
ATOM 655 C CA . LYS A 1 84 ? 18.429 -1.189 -4.778 1.00 73.56 84 LYS A CA 1
ATOM 656 C C . LYS A 1 84 ? 17.330 -1.623 -3.816 1.00 73.56 84 LYS A C 1
ATOM 658 O O . LYS A 1 84 ? 17.201 -2.810 -3.536 1.00 73.56 84 LYS A O 1
ATOM 663 N N . LEU A 1 85 ? 16.559 -0.681 -3.281 1.00 75.94 85 LEU A N 1
ATOM 664 C CA . LEU A 1 85 ? 15.408 -1.003 -2.440 1.00 75.94 85 LEU A CA 1
ATOM 665 C C . LEU A 1 85 ? 14.409 -1.834 -3.264 1.00 75.94 85 LEU A C 1
ATOM 667 O O . LEU A 1 85 ? 14.006 -1.414 -4.344 1.00 75.94 85 LEU A O 1
ATOM 671 N N . LEU A 1 86 ? 14.045 -3.016 -2.768 1.00 79.25 86 LEU A N 1
ATOM 672 C CA . LEU A 1 86 ? 13.067 -3.914 -3.381 1.00 79.25 86 LEU A CA 1
ATOM 673 C C . LEU A 1 86 ? 11.644 -3.496 -2.998 1.00 79.25 86 LEU A C 1
ATOM 675 O O . LEU A 1 86 ? 10.807 -3.328 -3.876 1.00 79.25 86 LEU A O 1
ATOM 679 N N . TYR A 1 87 ? 11.376 -3.294 -1.703 1.00 82.69 87 TYR A N 1
ATOM 680 C CA . TYR A 1 87 ? 10.119 -2.719 -1.210 1.00 82.69 87 TYR A CA 1
ATOM 681 C C . TYR A 1 87 ? 10.248 -2.192 0.229 1.00 82.69 87 TYR A C 1
ATOM 683 O O . TYR A 1 87 ? 11.130 -2.600 0.989 1.00 82.69 87 TYR A O 1
ATOM 691 N N . SER A 1 88 ? 9.330 -1.304 0.614 1.00 84.94 88 SER A N 1
ATOM 692 C CA . SER A 1 88 ? 9.103 -0.840 1.990 1.00 84.94 88 SER A CA 1
ATOM 693 C C . SER A 1 88 ? 7.748 -1.344 2.485 1.00 84.94 88 SER A C 1
ATOM 695 O O . SER A 1 88 ? 6.777 -1.323 1.733 1.00 84.94 88 SER A O 1
ATOM 697 N N . LEU A 1 89 ? 7.670 -1.804 3.730 1.00 86.94 89 LEU A N 1
ATOM 698 C CA . LEU A 1 89 ? 6.433 -2.198 4.398 1.00 86.94 89 LEU A CA 1
ATOM 699 C C . LEU A 1 89 ? 6.162 -1.240 5.554 1.00 86.94 89 LEU A C 1
ATOM 701 O O . LEU A 1 89 ? 7.027 -1.021 6.402 1.00 86.94 89 LEU A O 1
ATOM 705 N N . GLU A 1 90 ? 4.948 -0.714 5.618 1.00 88.31 90 GLU A N 1
ATOM 706 C CA . GLU A 1 90 ? 4.538 0.314 6.568 1.00 88.31 90 GLU A CA 1
ATOM 707 C C . GLU A 1 90 ? 3.152 -0.003 7.124 1.00 88.31 90 GLU A C 1
ATOM 709 O O . GLU A 1 90 ? 2.284 -0.490 6.404 1.00 88.31 90 GLU A O 1
ATOM 714 N N . ASN A 1 91 ? 2.908 0.328 8.390 1.00 89.75 91 ASN A N 1
ATOM 715 C CA . ASN A 1 91 ? 1.544 0.517 8.862 1.00 89.75 91 ASN A CA 1
ATOM 716 C C . ASN A 1 91 ? 1.136 1.936 8.492 1.00 89.75 91 ASN A C 1
ATOM 718 O O . ASN A 1 91 ? 1.841 2.870 8.854 1.00 89.75 91 ASN A O 1
ATOM 722 N N . ALA A 1 92 ? 0.034 2.107 7.785 1.00 87.94 92 ALA A N 1
ATOM 723 C CA . ALA A 1 92 ? -0.411 3.380 7.257 1.00 87.94 92 ALA A CA 1
ATOM 724 C C . ALA A 1 92 ? -1.906 3.602 7.509 1.00 87.94 92 ALA A C 1
ATOM 726 O O . ALA A 1 92 ? -2.647 2.692 7.891 1.00 87.94 92 ALA A O 1
ATOM 727 N N . GLY A 1 93 ? -2.332 4.840 7.288 1.00 86.56 93 GLY A N 1
ATOM 728 C CA . GLY A 1 93 ? -3.719 5.263 7.397 1.00 86.56 93 GLY A CA 1
ATOM 729 C C . GLY A 1 93 ? -4.147 5.602 8.820 1.00 86.56 93 GLY A C 1
ATOM 730 O O . GLY A 1 93 ? -3.332 5.673 9.749 1.00 86.56 93 GLY A O 1
ATOM 731 N N . LYS A 1 94 ? -5.445 5.850 8.993 1.00 84.50 94 LYS A N 1
ATOM 732 C CA . LYS A 1 94 ? -6.011 6.218 10.291 1.00 84.50 94 LYS A CA 1
ATOM 733 C C . LYS A 1 94 ? -5.779 5.110 11.326 1.00 84.50 94 LYS A C 1
ATOM 735 O O . LYS A 1 94 ? -5.993 3.924 11.071 1.00 84.50 94 LYS A O 1
ATOM 740 N N . ASP A 1 95 ? -5.254 5.505 12.484 1.00 83.44 95 ASP A N 1
ATOM 741 C CA . ASP A 1 95 ? -4.792 4.623 13.566 1.00 83.44 95 ASP A CA 1
ATOM 742 C C . ASP A 1 95 ? -3.757 3.553 13.158 1.00 83.44 95 ASP A C 1
ATOM 744 O O . ASP A 1 95 ? -3.556 2.590 13.899 1.00 83.44 95 ASP A O 1
ATOM 748 N N . LEU A 1 96 ? -3.091 3.696 12.002 1.00 83.75 96 LEU A N 1
ATOM 749 C CA . LEU A 1 96 ? -2.078 2.754 11.504 1.00 83.75 96 LEU A CA 1
ATOM 750 C C . LEU A 1 96 ? -2.610 1.313 11.341 1.00 83.75 96 LEU A C 1
ATOM 752 O O . LEU A 1 96 ? -1.903 0.338 11.600 1.00 83.75 96 LEU A O 1
ATOM 756 N N . LYS A 1 97 ? -3.879 1.173 10.936 1.00 80.94 97 LYS A N 1
ATOM 757 C CA . LYS A 1 97 ? -4.582 -0.120 10.822 1.00 80.94 97 LYS A CA 1
ATOM 758 C C . LYS A 1 97 ? -4.371 -0.842 9.486 1.00 80.94 97 LYS A C 1
ATOM 760 O O . LYS A 1 97 ? -4.730 -2.020 9.387 1.00 80.94 97 LYS A O 1
ATOM 765 N N . LEU A 1 98 ? -3.851 -0.157 8.467 1.00 82.88 98 LEU A N 1
ATOM 766 C CA . LEU A 1 98 ? -3.605 -0.716 7.137 1.00 82.88 98 LEU A CA 1
ATOM 767 C C . LEU A 1 98 ? -2.128 -1.048 6.977 1.00 82.88 98 LEU A C 1
ATOM 769 O O . LEU A 1 98 ? -1.274 -0.276 7.389 1.00 82.88 98 LEU A O 1
ATOM 773 N N . VAL A 1 99 ? -1.821 -2.162 6.323 1.00 84.38 99 VAL A N 1
ATOM 774 C CA . VAL A 1 99 ? -0.450 -2.462 5.904 1.00 84.38 99 VAL A CA 1
ATOM 775 C C . VAL A 1 99 ? -0.271 -1.986 4.467 1.00 84.38 99 VAL A C 1
ATOM 777 O O . VAL A 1 99 ? -0.966 -2.457 3.568 1.00 84.38 99 VAL A O 1
ATOM 780 N N . ARG A 1 100 ? 0.659 -1.059 4.243 1.00 85.62 100 ARG A N 1
ATOM 781 C CA . ARG A 1 100 ? 1.053 -0.579 2.920 1.00 85.62 100 ARG A CA 1
ATOM 782 C C . ARG A 1 100 ? 2.398 -1.175 2.537 1.00 85.62 100 ARG A C 1
ATOM 784 O O . ARG A 1 100 ? 3.366 -1.046 3.281 1.00 85.62 100 ARG A O 1
ATOM 791 N N . MET A 1 101 ? 2.471 -1.781 1.362 1.00 83.44 101 MET A N 1
ATOM 792 C CA . MET A 1 101 ? 3.735 -2.123 0.721 1.00 83.44 101 MET A CA 1
ATOM 793 C C . MET A 1 101 ? 4.004 -1.120 -0.397 1.00 83.44 101 MET A C 1
ATOM 795 O O . MET A 1 101 ? 3.166 -0.962 -1.278 1.00 83.44 101 MET A O 1
ATOM 799 N N . ALA A 1 102 ? 5.148 -0.445 -0.364 1.00 83.50 102 ALA A N 1
ATOM 800 C CA . ALA A 1 102 ? 5.577 0.481 -1.399 1.00 83.50 102 ALA A CA 1
ATOM 801 C C . ALA A 1 102 ? 6.739 -0.123 -2.184 1.00 83.50 102 ALA A C 1
ATOM 803 O O . ALA A 1 102 ? 7.808 -0.385 -1.628 1.00 83.50 102 ALA A O 1
ATOM 804 N N . VAL A 1 103 ? 6.518 -0.340 -3.474 1.00 80.69 103 VAL A N 1
ATOM 805 C CA . VAL A 1 103 ? 7.507 -0.898 -4.391 1.00 80.69 103 VAL A CA 1
ATOM 806 C C . VAL A 1 103 ? 7.993 0.232 -5.299 1.00 80.69 103 VAL A C 1
ATOM 808 O O . VAL A 1 103 ? 7.155 0.823 -5.986 1.00 80.69 103 VAL A O 1
ATOM 811 N N . PRO A 1 104 ? 9.303 0.548 -5.305 1.00 78.06 104 PRO A N 1
ATOM 812 C CA . PRO A 1 104 ? 9.870 1.512 -6.229 1.00 78.06 104 PRO A CA 1
ATOM 813 C C . 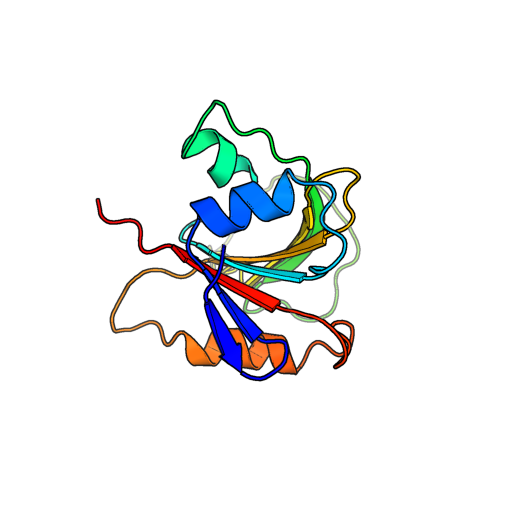PRO A 1 104 ? 9.900 0.887 -7.627 1.00 78.06 104 PRO A C 1
ATOM 815 O O . PRO A 1 104 ? 10.763 0.062 -7.932 1.00 78.06 104 PRO A O 1
ATOM 818 N N . VAL A 1 105 ? 8.944 1.263 -8.466 1.00 75.44 105 VAL A N 1
ATOM 819 C CA . VAL A 1 105 ? 8.845 0.839 -9.864 1.00 75.44 105 VAL A CA 1
ATOM 820 C C . VAL A 1 105 ? 9.009 2.073 -10.729 1.00 75.44 105 VAL A C 1
ATOM 822 O O . VAL A 1 105 ? 8.427 3.107 -10.424 1.00 75.44 105 VAL A O 1
ATOM 825 N N . ARG A 1 106 ? 9.795 1.961 -11.801 1.00 70.25 106 ARG A N 1
ATOM 826 C CA . ARG A 1 106 ? 9.848 2.975 -12.857 1.00 70.25 106 ARG A CA 1
ATOM 827 C C . ARG A 1 106 ? 8.941 2.531 -13.990 1.00 70.25 106 ARG A C 1
ATOM 829 O O . ARG A 1 106 ? 8.963 1.358 -14.353 1.00 70.25 106 ARG A O 1
ATOM 836 N N . ASP A 1 107 ? 8.190 3.463 -14.557 1.00 67.38 107 ASP A N 1
ATOM 837 C CA . ASP A 1 107 ? 7.371 3.205 -15.742 1.00 67.38 107 ASP A CA 1
ATOM 838 C C . ASP A 1 107 ? 8.272 3.094 -16.985 1.00 67.38 107 ASP A C 1
ATOM 840 O O . ASP A 1 107 ? 8.554 4.071 -17.677 1.00 67.38 107 ASP A O 1
ATOM 844 N N . MET A 1 108 ? 8.851 1.910 -17.189 1.00 65.75 108 MET A N 1
ATOM 845 C CA . MET A 1 108 ? 9.745 1.592 -18.301 1.00 65.75 108 MET A CA 1
ATOM 846 C C . MET A 1 108 ? 9.399 0.211 -18.852 1.00 65.75 108 MET A C 1
ATOM 848 O O . MET A 1 108 ? 9.156 -0.711 -18.080 1.00 65.75 108 MET A O 1
ATOM 852 N N . GLU A 1 109 ? 9.494 0.024 -20.173 1.00 67.50 109 GLU A N 1
ATOM 853 C CA . GLU A 1 109 ? 9.272 -1.281 -20.831 1.00 67.50 109 GLU A CA 1
ATOM 854 C C . GLU A 1 109 ? 10.182 -2.398 -20.287 1.00 67.50 109 GLU A C 1
ATOM 856 O O . GLU A 1 109 ? 9.874 -3.581 -20.407 1.00 67.50 109 GLU A O 1
ATOM 861 N N . SER A 1 110 ? 11.310 -2.024 -19.676 1.00 68.00 110 SER A N 1
ATOM 862 C CA . SER A 1 110 ? 12.258 -2.946 -19.054 1.00 68.00 110 SER A CA 1
ATOM 863 C C . SER A 1 110 ? 11.828 -3.476 -17.682 1.00 68.00 110 SER A C 1
ATOM 865 O O . SER A 1 110 ? 12.480 -4.383 -17.173 1.00 68.00 110 SER A O 1
ATOM 867 N N . GLU A 1 111 ? 10.817 -2.888 -17.037 1.00 67.56 111 GLU A N 1
ATOM 868 C CA . GLU A 1 111 ? 10.380 -3.266 -15.688 1.00 67.56 111 GLU A CA 1
ATOM 869 C C . GLU A 1 111 ? 9.077 -4.084 -15.790 1.00 67.56 111 GLU A C 1
ATOM 871 O O . GLU A 1 111 ? 8.033 -3.583 -16.206 1.00 67.56 111 GLU A O 1
ATOM 876 N N . ASN A 1 112 ? 9.125 -5.367 -15.416 1.00 68.25 112 ASN A N 1
ATOM 877 C CA . ASN A 1 112 ? 7.947 -6.231 -15.421 1.00 68.25 112 ASN A CA 1
ATOM 878 C C . ASN A 1 112 ? 7.212 -6.138 -14.081 1.00 68.25 112 ASN A C 1
ATOM 880 O O . ASN A 1 112 ? 7.683 -6.619 -13.050 1.00 68.25 112 ASN A O 1
ATOM 884 N N . LEU A 1 113 ? 6.013 -5.559 -14.105 1.00 65.50 113 LEU A N 1
ATOM 885 C CA . LEU A 1 113 ? 5.201 -5.386 -12.906 1.00 65.50 113 LEU A CA 1
ATOM 886 C C . LEU A 1 113 ? 4.830 -6.717 -12.223 1.00 65.50 113 LEU A C 1
ATOM 888 O O . LEU A 1 113 ? 4.657 -6.764 -11.003 1.00 65.50 113 LEU A O 1
ATOM 892 N N . LEU A 1 114 ? 4.709 -7.799 -12.998 1.00 65.75 114 LEU A N 1
ATOM 893 C CA . LEU A 1 114 ? 4.324 -9.109 -12.476 1.00 65.75 114 LEU A CA 1
ATOM 894 C C . LEU A 1 114 ? 5.379 -9.686 -11.525 1.00 65.75 114 LEU A C 1
ATOM 896 O O . LEU A 1 114 ? 5.003 -10.321 -10.541 1.00 65.75 114 LEU A O 1
ATOM 900 N N . ASP A 1 115 ? 6.659 -9.391 -11.751 1.00 67.75 115 ASP A N 1
ATOM 901 C CA . ASP A 1 115 ? 7.764 -9.896 -10.927 1.00 67.75 115 ASP A CA 1
ATOM 902 C C . ASP A 1 115 ? 7.677 -9.342 -9.489 1.00 67.75 115 ASP A C 1
ATOM 904 O O . ASP A 1 115 ? 7.944 -10.036 -8.507 1.00 67.75 115 ASP A O 1
ATOM 908 N N . TYR A 1 116 ? 7.200 -8.102 -9.337 1.00 66.12 116 TYR A N 1
ATOM 909 C CA . TYR A 1 116 ? 6.976 -7.471 -8.033 1.00 66.12 116 TYR A CA 1
ATOM 910 C C . TYR A 1 116 ? 5.737 -8.011 -7.309 1.00 66.12 116 TYR A C 1
ATOM 912 O O . TYR A 1 116 ? 5.714 -8.098 -6.079 1.00 66.12 116 TYR A O 1
ATOM 920 N N . LEU A 1 117 ? 4.707 -8.401 -8.065 1.00 65.25 117 LEU A N 1
ATOM 921 C CA . LEU A 1 117 ? 3.519 -9.059 -7.517 1.00 65.25 117 LEU A CA 1
ATOM 922 C C . LEU A 1 117 ? 3.807 -10.510 -7.106 1.00 65.25 117 LEU A C 1
ATOM 924 O O . LEU A 1 117 ? 3.129 -11.040 -6.226 1.00 65.25 117 LEU A O 1
ATOM 928 N N . GLU A 1 118 ? 4.806 -11.159 -7.704 1.00 63.56 118 GLU A N 1
ATOM 929 C CA . GLU A 1 118 ? 5.232 -12.502 -7.311 1.00 63.56 118 GLU A CA 1
ATOM 930 C C . GLU A 1 118 ? 5.990 -12.498 -5.978 1.00 63.56 118 GLU A C 1
ATOM 932 O O . GLU A 1 118 ? 5.636 -13.277 -5.092 1.00 63.56 118 GLU A O 1
ATOM 937 N N . ALA A 1 119 ? 6.906 -11.545 -5.762 1.00 58.41 119 ALA A N 1
ATOM 938 C CA . ALA A 1 119 ? 7.556 -11.334 -4.459 1.00 58.41 119 ALA A CA 1
ATOM 939 C C . ALA A 1 119 ? 6.539 -11.111 -3.319 1.00 58.41 119 ALA A C 1
ATOM 941 O O . ALA A 1 119 ? 6.757 -11.493 -2.169 1.00 58.41 119 ALA A O 1
ATOM 942 N N . TYR A 1 120 ? 5.387 -10.531 -3.651 1.00 60.09 120 TYR A N 1
ATOM 943 C CA . TYR A 1 120 ? 4.268 -10.354 -2.737 1.00 60.09 120 TYR A CA 1
ATOM 944 C C . TYR A 1 120 ? 3.562 -11.678 -2.368 1.00 60.09 120 TYR A C 1
ATOM 946 O O . TYR A 1 120 ? 3.089 -11.827 -1.241 1.00 60.09 120 TYR A O 1
ATOM 954 N N . ARG A 1 121 ? 3.505 -12.667 -3.274 1.00 56.47 121 ARG A N 1
ATOM 955 C CA . ARG A 1 121 ? 2.874 -13.974 -2.997 1.00 56.47 121 ARG A CA 1
ATOM 956 C C . ARG A 1 121 ? 3.672 -14.816 -2.004 1.00 56.47 121 ARG A C 1
ATOM 958 O O . ARG A 1 121 ? 3.089 -15.680 -1.351 1.00 56.47 121 ARG A O 1
ATOM 965 N N . GLU A 1 122 ? 4.979 -14.591 -1.910 1.00 48.97 122 GLU A N 1
ATOM 966 C CA . GLU A 1 122 ? 5.871 -15.383 -1.063 1.00 48.97 122 GLU A CA 1
ATOM 967 C C . GLU A 1 122 ? 5.874 -14.925 0.404 1.00 48.97 122 GLU A C 1
ATOM 969 O O . GLU A 1 122 ? 6.130 -15.731 1.305 1.00 48.97 122 GLU A O 1
ATOM 974 N N . ASP A 1 123 ? 5.500 -13.672 0.687 1.00 53.12 123 ASP A N 1
ATOM 975 C CA . ASP A 1 123 ? 5.391 -13.201 2.065 1.00 53.12 123 ASP A CA 1
ATOM 976 C C . ASP A 1 123 ? 4.164 -13.801 2.774 1.00 53.12 123 ASP A C 1
ATOM 978 O O . ASP A 1 123 ? 3.049 -13.276 2.756 1.00 53.12 123 ASP A O 1
ATOM 982 N N . LYS A 1 124 ? 4.401 -14.917 3.470 1.00 45.19 124 LYS A N 1
ATOM 983 C CA . LYS A 1 124 ? 3.414 -15.663 4.267 1.00 45.19 124 LYS A CA 1
ATOM 984 C C . LYS A 1 124 ? 2.770 -14.852 5.399 1.00 45.19 124 LYS A C 1
ATOM 986 O O . LYS A 1 124 ? 1.787 -15.319 5.977 1.00 45.19 124 LYS A O 1
ATOM 991 N N . THR A 1 125 ? 3.280 -13.663 5.736 1.00 46.38 125 THR A N 1
ATOM 992 C CA . THR A 1 125 ? 2.598 -12.758 6.681 1.00 46.38 125 THR A CA 1
ATOM 993 C C . THR A 1 125 ? 1.340 -12.127 6.075 1.00 46.38 125 THR A C 1
ATOM 995 O O . THR A 1 125 ? 0.398 -11.777 6.800 1.00 46.38 125 THR A O 1
ATOM 998 N N . VAL A 1 126 ? 1.259 -12.071 4.742 1.00 51.88 126 VAL A N 1
ATOM 999 C CA . VAL A 1 126 ? 0.102 -11.583 3.997 1.00 51.88 126 VAL A CA 1
ATOM 1000 C C . VAL A 1 126 ? -0.888 -12.734 3.789 1.00 51.88 126 VAL A C 1
ATOM 1002 O O . VAL A 1 126 ? -0.916 -13.473 2.810 1.00 51.88 126 VAL A O 1
ATOM 1005 N N . ASN A 1 127 ? -1.680 -12.949 4.832 1.00 44.53 127 ASN A N 1
ATOM 1006 C CA . ASN A 1 127 ? -2.645 -14.035 4.957 1.00 44.53 127 ASN A CA 1
ATOM 1007 C C . ASN A 1 127 ? -3.681 -14.038 3.804 1.00 44.53 127 ASN A C 1
ATOM 1009 O O . ASN A 1 127 ? -4.229 -12.993 3.461 1.00 44.53 127 ASN A O 1
ATOM 1013 N N . HIS A 1 128 ? -4.045 -15.218 3.285 1.00 45.44 128 HIS A N 1
ATOM 1014 C CA . HIS A 1 128 ? -4.900 -15.454 2.098 1.00 45.44 128 HIS A CA 1
ATOM 1015 C C . HIS A 1 128 ? -6.381 -15.009 2.240 1.00 45.44 128 HIS A C 1
ATOM 1017 O O . HIS A 1 128 ? -7.258 -15.458 1.503 1.00 45.44 128 HIS A O 1
ATOM 1023 N N . LYS A 1 129 ? -6.707 -14.163 3.223 1.00 46.22 129 LYS A N 1
ATOM 1024 C CA . LYS A 1 129 ? -8.082 -13.814 3.613 1.00 46.22 129 LYS A CA 1
ATOM 1025 C C . LYS A 1 129 ? -8.472 -12.351 3.376 1.00 46.22 129 LYS A C 1
ATOM 1027 O O . LYS A 1 129 ? -9.562 -11.983 3.799 1.00 46.22 129 LYS A O 1
ATOM 1032 N N . LYS A 1 130 ? -7.635 -11.510 2.764 1.00 55.25 130 LYS A N 1
ATOM 1033 C CA . LYS A 1 130 ? -7.792 -10.047 2.868 1.00 55.25 130 LYS A CA 1
ATOM 1034 C C . LYS A 1 130 ? -7.915 -9.343 1.514 1.00 55.25 130 LYS A C 1
ATOM 1036 O O . LYS A 1 130 ? -7.380 -9.833 0.529 1.00 55.25 130 LYS A O 1
ATOM 1041 N N . CYS A 1 131 ? -8.663 -8.235 1.493 1.00 54.56 131 CYS A N 1
ATOM 1042 C CA . CYS A 1 131 ? -8.880 -7.390 0.319 1.00 54.56 131 CYS A CA 1
ATOM 1043 C C . CYS A 1 131 ? -7.635 -6.549 0.019 1.00 54.56 131 CYS A C 1
ATOM 1045 O O . CYS A 1 131 ? -7.165 -5.828 0.904 1.00 54.56 131 CYS A O 1
ATOM 1047 N N . TYR A 1 132 ? -7.131 -6.636 -1.212 1.00 63.12 132 TYR A N 1
ATOM 1048 C CA . TYR A 1 132 ? -5.979 -5.869 -1.692 1.00 63.12 132 TYR A CA 1
ATOM 1049 C C . TYR A 1 132 ? -6.433 -4.729 -2.582 1.00 63.12 13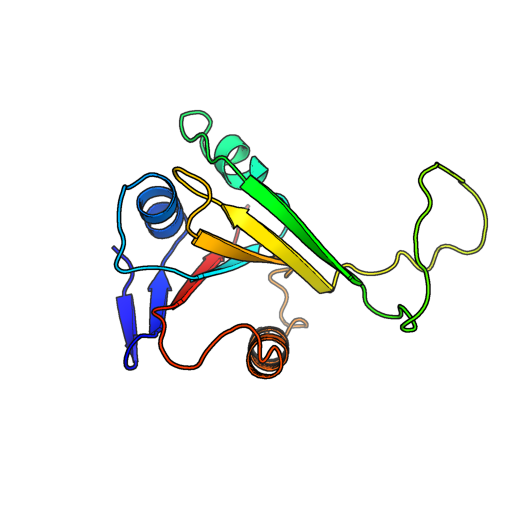2 TYR A C 1
ATOM 1051 O O . TYR A 1 132 ? -7.256 -4.949 -3.466 1.00 63.12 132 TYR A O 1
ATOM 1059 N N . VAL A 1 133 ? -5.858 -3.546 -2.385 1.00 62.47 133 VAL A N 1
ATOM 1060 C CA . VAL A 1 133 ? -5.907 -2.464 -3.371 1.00 62.47 133 VAL A CA 1
ATOM 1061 C C . VAL A 1 133 ? -4.524 -2.339 -3.975 1.00 62.47 133 VAL A C 1
ATOM 1063 O O . VAL A 1 133 ? -3.570 -2.015 -3.266 1.00 62.47 133 VAL A O 1
ATOM 1066 N N . ILE A 1 134 ? -4.414 -2.634 -5.267 1.00 66.50 134 ILE A N 1
ATOM 1067 C CA . ILE A 1 134 ? -3.213 -2.329 -6.036 1.00 66.50 134 ILE A CA 1
ATOM 1068 C C . ILE A 1 134 ? -3.386 -0.927 -6.600 1.00 66.50 134 ILE A C 1
ATOM 1070 O O . ILE A 1 134 ? -4.282 -0.678 -7.409 1.00 66.50 134 ILE A O 1
ATOM 1074 N N . THR A 1 135 ? -2.518 -0.027 -6.165 1.00 65.69 135 THR A N 1
ATOM 1075 C CA . THR A 1 135 ? -2.419 1.330 -6.683 1.00 65.69 135 THR A CA 1
ATOM 1076 C C . THR A 1 135 ? -1.310 1.364 -7.716 1.00 65.69 135 THR A C 1
ATOM 1078 O O . THR A 1 135 ? -0.136 1.243 -7.361 1.00 65.69 135 THR A O 1
ATOM 1081 N N . ILE A 1 136 ? -1.671 1.538 -8.985 1.00 63.31 136 ILE A N 1
ATOM 1082 C CA . ILE A 1 136 ? -0.696 1.788 -10.049 1.00 63.31 136 ILE A CA 1
ATOM 1083 C C . ILE A 1 136 ? -0.602 3.296 -10.217 1.00 63.31 136 ILE A C 1
ATOM 1085 O O . ILE A 1 136 ? -1.571 3.949 -10.606 1.00 63.31 136 ILE A O 1
ATOM 1089 N N . LEU A 1 137 ? 0.558 3.852 -9.890 1.00 57.81 137 LEU A N 1
ATOM 1090 C CA . LEU A 1 137 ? 0.841 5.261 -10.091 1.00 57.81 137 LEU A CA 1
ATOM 1091 C C . LEU A 1 137 ? 1.832 5.424 -11.227 1.00 57.81 137 LEU A C 1
ATOM 1093 O O . LEU A 1 137 ? 3.031 5.555 -11.010 1.00 57.81 137 LEU A O 1
ATOM 1097 N N . ALA A 1 138 ? 1.297 5.456 -12.445 1.00 43.78 138 ALA A N 1
ATOM 1098 C CA . ALA A 1 138 ? 1.990 6.095 -13.549 1.00 43.78 138 ALA A CA 1
ATOM 1099 C C . ALA A 1 138 ? 1.972 7.606 -13.273 1.00 43.78 138 ALA A C 1
ATOM 1101 O O . ALA A 1 138 ? 0.941 8.268 -13.424 1.00 43.78 138 ALA A O 1
ATOM 1102 N N . GLN A 1 139 ? 3.085 8.159 -12.797 1.00 43.03 139 GLN A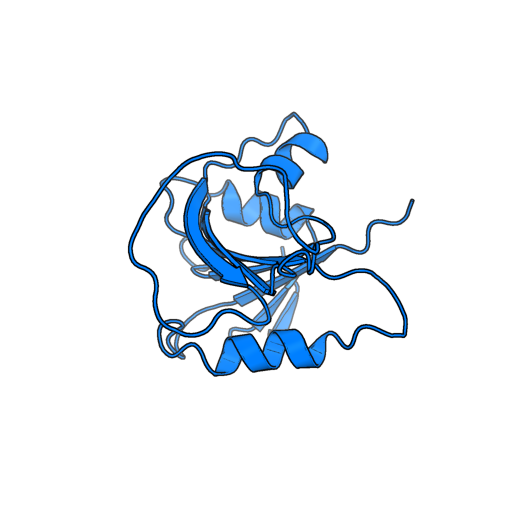 N 1
ATOM 1103 C CA . GLN A 1 139 ? 3.282 9.600 -12.892 1.00 43.03 139 GLN A CA 1
ATOM 1104 C C . GLN A 1 139 ? 3.620 9.923 -14.345 1.00 43.03 139 GLN A C 1
ATOM 1106 O O . GLN A 1 139 ? 4.763 9.795 -14.764 1.00 43.03 139 GLN A O 1
ATOM 1111 N N . ASN A 1 140 ? 2.616 10.367 -15.100 1.00 39.06 140 ASN A N 1
ATOM 1112 C CA . ASN A 1 140 ? 2.864 11.229 -16.247 1.00 39.06 140 ASN A CA 1
ATOM 1113 C C . ASN A 1 140 ? 3.256 12.608 -15.709 1.00 39.06 140 ASN A C 1
ATOM 1115 O O . ASN A 1 140 ? 2.375 13.350 -15.270 1.00 39.06 140 ASN A O 1
ATOM 1119 N N . HIS A 1 141 ? 4.555 12.907 -15.698 1.00 36.50 141 HIS A N 1
ATOM 1120 C CA . HIS A 1 141 ? 5.128 14.139 -16.255 1.00 36.50 141 HIS A CA 1
ATOM 1121 C C . HIS A 1 141 ? 6.655 14.140 -16.174 1.00 36.50 141 HIS A C 1
ATOM 1123 O O . HIS A 1 141 ? 7.190 13.888 -15.073 1.00 36.50 141 HIS A O 1
#

Organism: Papaver somniferum (NCBI:txid3469)

Sequence (141 aa):
MPYLVRERLFIGNINDSAEILQDDNTEFKFIVSLLNSTSISFFTEWRPSITINAKEIRKVFVGGSENASSTSQDDDSLGGKSQKLLYSLENAGKDLKLVRMAVPVRDMESENLLDYLEAYREDKTVNHKKCYVITILAQNH

Foldseek 3Di:
DFDDPDDLETEDALVVVLCVQADPDPQAAEEEEEALDQDPCVNCVVPVVGDKDKDWDDWDFPPDDPDDDDDDDDDPDDDDPPGHTQWTWIQMGDVSRHIYIYGNDDPDPPTDPVVSVVVVVPPVVPPPPHHYYYYYDPDDD

Secondary structure (DSSP, 8-state):
--EEEETTEEEE-HHHHHHHHHS---SEEEEEEEES---TTHHHHH-TT----EEEEEEEETT--S-----------S------EEEEEEEESGGG-EEEEEEE----TT--HHHHHHHHHH-TTS-TT-EEEEEE-----